Protein AF-A0A8H7VF58-F1 (afdb_monomer)

Solvent-accessible surface area (backbone atoms only — not comparable to full-atom values): 7876 Å² total; per-residue (Å²): 100,52,66,50,78,54,82,94,38,60,37,19,11,58,85,32,100,50,59,74,31,13,26,30,25,32,60,39,75,45,98,87,43,102,55,68,46,72,46,49,31,38,30,56,40,40,51,77,47,78,45,72,56,98,85,42,81,44,82,43,56,34,30,38,41,48,39,53,25,73,53,94,89,48,104,56,91,42,63,87,45,103,80,34,41,47,31,31,68,51,63,52,82,91,55,77,84,27,59,37,54,54,89,43,58,67,40,44,37,48,80,43,85,43,75,64,91,84,48,100,75,39,30,24,36,44,36,79,47,85,73,72,74,87,127

pLDDT: mean 83.27, std 13.39, range [48.97, 97.19]

Secondary structure (DSSP, 8-state):
--EEEETTEEEE-TTSS--TTSEEEEEEEETTEEEEEEEEEEEEEEEEEEEEETTEEEEEEEEEEEEBPPPTT-SS-EEEETTEEEEESSBPPP-GGGEEEGGGEEEEEEEEEES-TTSTT-EEEEEEPPP----

Organism: NCBI:txid1195481

Foldseek 3Di:
DAWDADLNAIAGAPPDPDCQNQKFWFFDDDPPDPDTDTFIWGFHDKDWDWDQDPNDTDIFIKTQIWTFAADPPDPDFDAPDPQKTKTAPDTDDDDPVSIGGPVRRPAGWDWDWDDDPPDPRTIIIIGGDDRPDDD

Structure (mmCIF, N/CA/C/O backbone):
data_AF-A0A8H7VF58-F1
#
_entry.id   AF-A0A8H7VF58-F1
#
loop_
_atom_site.group_PDB
_atom_site.id
_atom_site.type_symbol
_atom_site.label_atom_id
_atom_site.label_alt_id
_atom_site.label_comp_id
_atom_site.label_asym_id
_atom_site.label_entity_id
_atom_site.label_seq_id
_atom_site.pdbx_PDB_ins_code
_atom_site.Cartn_x
_atom_site.Cartn_y
_atom_site.Cartn_z
_atom_site.occupancy
_atom_site.B_iso_or_equiv
_atom_site.auth_seq_id
_atom_site.auth_comp_id
_atom_site.auth_asym_id
_atom_site.auth_atom_id
_atom_site.pdbx_PDB_model_num
ATOM 1 N N . MET A 1 1 ? 0.752 -1.210 16.423 1.00 82.81 1 MET A N 1
ATOM 2 C CA . MET A 1 1 ? 0.138 -2.418 15.820 1.00 82.81 1 MET A CA 1
ATOM 3 C C . MET A 1 1 ? 1.041 -2.909 14.696 1.00 82.81 1 MET A C 1
ATOM 5 O O . MET A 1 1 ? 1.555 -2.066 13.976 1.00 82.81 1 MET A O 1
ATOM 9 N N . LYS A 1 2 ? 1.297 -4.221 14.577 1.00 89.50 2 LYS A N 1
ATOM 10 C CA . LYS A 1 2 ? 2.275 -4.757 13.598 1.00 89.50 2 LYS A CA 1
ATOM 11 C C . LYS A 1 2 ? 1.649 -5.419 12.370 1.00 89.50 2 LYS A C 1
ATOM 13 O O . LYS A 1 2 ? 2.308 -5.504 11.341 1.00 89.50 2 LYS A O 1
ATOM 18 N N . THR A 1 3 ? 0.400 -5.863 12.476 1.00 92.81 3 THR A N 1
ATOM 19 C CA . THR A 1 3 ? -0.315 -6.572 11.411 1.00 92.81 3 THR A CA 1
ATOM 20 C C . THR A 1 3 ? -1.774 -6.135 11.405 1.00 92.81 3 THR A C 1
ATOM 22 O O . THR A 1 3 ? -2.334 -5.887 12.474 1.00 92.81 3 THR A O 1
ATOM 25 N N . VAL A 1 4 ? -2.374 -6.062 10.220 1.00 92.94 4 VAL A N 1
ATOM 26 C CA . VAL A 1 4 ? -3.808 -5.866 9.987 1.00 92.94 4 VAL A CA 1
ATOM 27 C C . VAL A 1 4 ? -4.283 -6.945 9.022 1.00 92.94 4 VAL A C 1
ATOM 29 O O . VAL A 1 4 ? -3.622 -7.210 8.018 1.00 92.94 4 VAL A O 1
ATOM 32 N N . THR A 1 5 ? -5.428 -7.555 9.312 1.00 92.44 5 THR A N 1
ATOM 33 C CA . THR A 1 5 ? -6.076 -8.507 8.407 1.00 92.44 5 THR A CA 1
ATOM 34 C C . THR A 1 5 ? -7.226 -7.812 7.689 1.00 92.44 5 THR A C 1
ATOM 36 O O . THR A 1 5 ? -8.111 -7.260 8.337 1.00 92.44 5 THR A O 1
ATOM 39 N N . LEU A 1 6 ? -7.206 -7.829 6.357 1.00 89.31 6 LEU A N 1
ATOM 40 C CA . LEU A 1 6 ? -8.257 -7.285 5.494 1.00 89.31 6 LEU A CA 1
ATOM 41 C C . LEU A 1 6 ? -8.598 -8.331 4.439 1.00 89.31 6 LEU A C 1
ATOM 43 O O . LEU A 1 6 ? -7.696 -8.793 3.742 1.00 89.31 6 LEU A O 1
ATOM 47 N N . MET A 1 7 ? -9.876 -8.696 4.316 1.00 84.94 7 MET A N 1
ATOM 48 C CA . MET A 1 7 ? -10.352 -9.681 3.328 1.00 84.94 7 MET A CA 1
ATOM 49 C C . MET A 1 7 ? -9.501 -10.973 3.319 1.00 84.94 7 MET A C 1
ATOM 51 O O . MET A 1 7 ? -9.018 -11.407 2.275 1.00 84.94 7 MET A O 1
ATOM 55 N N . ASP A 1 8 ? -9.229 -11.534 4.503 1.00 85.94 8 ASP A N 1
ATOM 56 C CA . ASP A 1 8 ? -8.370 -12.715 4.727 1.00 85.94 8 ASP A CA 1
ATOM 57 C C . ASP A 1 8 ? -6.911 -12.612 4.250 1.00 85.94 8 ASP A C 1
ATOM 59 O O . ASP A 1 8 ? -6.200 -13.623 4.109 1.00 85.94 8 ASP A O 1
ATOM 63 N N . GLN A 1 9 ? -6.433 -11.383 4.046 1.00 88.56 9 GLN A N 1
ATOM 64 C CA . GLN A 1 9 ? -5.046 -11.064 3.725 1.00 88.56 9 GLN A CA 1
ATOM 65 C C . GLN A 1 9 ? -4.388 -10.314 4.880 1.00 88.56 9 GLN A C 1
ATOM 67 O O . GLN A 1 9 ? -4.944 -9.368 5.432 1.00 88.56 9 GLN A O 1
ATOM 72 N N . ASN A 1 10 ? -3.174 -10.734 5.232 1.00 92.25 10 ASN A N 1
ATOM 73 C CA . ASN A 1 10 ? -2.431 -10.184 6.363 1.00 92.25 10 ASN A CA 1
ATOM 74 C C . ASN A 1 10 ? -1.402 -9.167 5.887 1.00 92.25 10 ASN A C 1
ATOM 76 O O . ASN A 1 10 ? -0.356 -9.553 5.370 1.00 92.25 10 ASN A O 1
ATOM 80 N N . TYR A 1 11 ? -1.671 -7.889 6.101 1.00 94.25 11 TYR A N 1
ATOM 81 C CA . TYR A 1 11 ? -0.726 -6.805 5.869 1.00 94.25 11 TYR A CA 1
ATOM 82 C C . TYR A 1 11 ? 0.100 -6.577 7.127 1.00 94.25 11 TYR A C 1
ATOM 84 O O . TYR A 1 11 ? -0.445 -6.590 8.228 1.00 94.25 11 TYR A O 1
ATOM 92 N N . CYS A 1 12 ? 1.403 -6.365 6.995 1.00 95.25 12 CYS A N 1
ATOM 93 C CA . CYS A 1 12 ? 2.294 -6.179 8.135 1.00 95.25 12 CYS A CA 1
ATOM 94 C C . CYS A 1 12 ? 3.187 -4.949 7.967 1.00 95.25 12 CYS A C 1
ATOM 96 O O . CYS A 1 12 ? 3.398 -4.467 6.865 1.00 95.25 12 CYS A O 1
ATOM 98 N N . SER A 1 13 ? 3.703 -4.424 9.074 1.00 94.62 13 SER A N 1
ATOM 99 C CA . SER A 1 13 ? 4.782 -3.435 9.048 1.00 94.62 13 SER A CA 1
ATOM 100 C C . SER A 1 13 ? 6.086 -4.073 8.559 1.00 94.62 13 SER A C 1
ATOM 102 O O . SER A 1 13 ? 6.333 -5.238 8.874 1.00 94.62 13 SER A O 1
ATOM 104 N N . VAL A 1 14 ? 6.987 -3.304 7.945 1.00 92.75 14 VAL A N 1
ATOM 105 C CA . VAL A 1 14 ? 8.365 -3.746 7.629 1.00 92.75 14 VAL A CA 1
ATOM 106 C C . VAL A 1 14 ? 9.134 -4.273 8.852 1.00 92.75 14 VAL A C 1
ATOM 108 O O . VAL A 1 14 ? 9.992 -5.139 8.704 1.00 92.75 14 VAL A O 1
ATOM 111 N N . GLU A 1 15 ? 8.770 -3.815 10.054 1.00 87.56 15 GLU A N 1
ATOM 112 C CA . GLU A 1 15 ? 9.308 -4.246 11.358 1.00 87.56 15 GLU A CA 1
ATOM 113 C C . GLU A 1 15 ? 8.675 -5.547 11.905 1.00 87.56 15 GLU A C 1
ATOM 115 O O . GLU A 1 15 ? 8.932 -5.975 13.039 1.00 87.56 15 GLU A O 1
ATOM 120 N N . ALA A 1 16 ? 7.775 -6.183 11.151 1.00 86.81 16 ALA A N 1
ATOM 121 C CA . ALA A 1 16 ? 7.216 -7.475 11.526 1.00 86.81 16 ALA A CA 1
ATOM 122 C C . ALA A 1 16 ? 8.234 -8.604 11.290 1.00 86.81 16 ALA A C 1
ATOM 124 O O . ALA A 1 16 ? 9.124 -8.510 10.450 1.00 86.81 16 ALA A O 1
ATOM 125 N N . ARG A 1 17 ? 8.072 -9.727 12.008 1.00 78.75 17 ARG A N 1
ATOM 126 C CA . ARG A 1 17 ? 8.965 -10.901 11.887 1.00 78.75 17 ARG A CA 1
ATOM 127 C C . ARG A 1 17 ? 9.051 -11.448 10.458 1.00 78.75 17 ARG A C 1
ATOM 129 O O . ARG A 1 17 ? 10.064 -12.026 10.087 1.00 78.75 17 ARG A O 1
ATOM 136 N N . SER A 1 18 ? 7.981 -11.292 9.681 1.00 80.25 18 SER A N 1
ATOM 137 C CA . SER A 1 18 ? 7.941 -11.617 8.260 1.00 80.25 18 SER A CA 1
ATOM 138 C C . SER A 1 18 ? 7.649 -10.355 7.465 1.00 80.25 18 SER A C 1
ATOM 140 O O . SER A 1 18 ? 6.732 -9.615 7.815 1.00 80.25 18 SER A O 1
ATOM 142 N N . ARG A 1 19 ? 8.383 -10.153 6.366 1.00 81.25 19 ARG A N 1
ATOM 143 C CA . ARG A 1 19 ? 8.102 -9.092 5.385 1.00 81.25 19 ARG A CA 1
ATOM 144 C C . ARG A 1 19 ? 6.983 -9.459 4.408 1.00 81.25 19 ARG A C 1
ATOM 146 O O . ARG A 1 19 ? 6.606 -8.647 3.567 1.00 81.25 19 ARG A O 1
ATOM 153 N N . ARG A 1 20 ? 6.441 -10.681 4.492 1.00 83.44 20 ARG A N 1
ATOM 154 C CA . ARG A 1 20 ? 5.280 -11.086 3.693 1.00 83.44 20 ARG A CA 1
ATOM 155 C C . ARG A 1 20 ? 4.063 -10.282 4.150 1.00 83.44 20 ARG A C 1
ATOM 157 O O . ARG A 1 20 ? 3.589 -10.488 5.262 1.00 83.44 20 ARG A O 1
ATOM 164 N N . GLY A 1 21 ? 3.576 -9.403 3.278 1.00 87.44 21 GLY A N 1
ATOM 165 C CA . GLY A 1 21 ? 2.504 -8.452 3.585 1.00 87.44 21 GLY A CA 1
ATOM 166 C C . GLY A 1 21 ? 2.987 -7.042 3.934 1.00 87.44 21 GLY A C 1
ATOM 167 O O . GLY A 1 21 ? 2.143 -6.185 4.177 1.00 87.44 21 GLY A O 1
ATOM 168 N N . ALA A 1 22 ? 4.302 -6.785 3.928 1.00 94.44 22 ALA A N 1
ATOM 169 C CA . ALA A 1 22 ? 4.873 -5.449 4.134 1.00 94.44 22 ALA A CA 1
ATOM 170 C C . ALA A 1 22 ? 4.897 -4.594 2.864 1.00 94.44 22 ALA A C 1
ATOM 172 O O . ALA A 1 22 ? 5.200 -3.407 2.920 1.00 94.44 22 ALA A O 1
ATOM 173 N N . TYR A 1 23 ? 4.565 -5.196 1.726 1.00 95.00 23 TYR A N 1
ATOM 174 C CA . TYR A 1 23 ? 4.490 -4.540 0.434 1.00 95.00 23 TYR A CA 1
ATOM 175 C C . TYR A 1 23 ? 3.073 -4.684 -0.102 1.00 95.00 23 TYR A C 1
ATOM 177 O O . TYR A 1 23 ? 2.512 -5.787 -0.114 1.00 95.00 23 TYR A O 1
ATOM 185 N N . ALA A 1 24 ? 2.498 -3.576 -0.546 1.00 94.62 24 ALA A N 1
ATOM 186 C CA . ALA A 1 24 ? 1.135 -3.538 -1.048 1.00 94.62 24 ALA A CA 1
ATOM 187 C C . ALA A 1 24 ? 1.010 -2.581 -2.229 1.00 94.62 24 ALA A C 1
ATOM 189 O O . ALA A 1 24 ? 1.892 -1.766 -2.476 1.00 94.62 24 ALA A O 1
ATOM 190 N N . GLN A 1 25 ? -0.102 -2.685 -2.942 1.00 93.00 25 GLN A N 1
ATOM 191 C CA . GLN A 1 25 ? -0.608 -1.648 -3.827 1.00 93.00 25 GLN A CA 1
ATOM 192 C C . GLN A 1 25 ? -1.758 -0.920 -3.144 1.00 93.00 25 GLN A C 1
ATOM 194 O O . GLN A 1 25 ? -2.591 -1.541 -2.481 1.00 93.00 25 GLN A O 1
ATOM 199 N N . VAL A 1 26 ? -1.824 0.387 -3.352 1.00 92.81 26 VAL A N 1
ATOM 200 C CA . VAL A 1 26 ? -2.944 1.236 -2.953 1.00 92.81 26 VAL A CA 1
ATOM 201 C C . VAL A 1 26 ? -3.622 1.737 -4.208 1.00 92.81 26 VAL A C 1
ATOM 203 O O . VAL A 1 26 ? -2.954 2.176 -5.142 1.00 92.81 26 VAL A O 1
ATOM 206 N N . LEU A 1 27 ? -4.947 1.649 -4.235 1.00 87.75 27 LEU A N 1
ATOM 207 C CA . LEU A 1 27 ? -5.721 2.166 -5.349 1.00 87.75 27 LEU A CA 1
ATOM 208 C C . LEU A 1 27 ? -5.951 3.668 -5.148 1.00 87.75 27 LEU A C 1
ATOM 210 O O . LEU A 1 27 ? -6.685 4.068 -4.241 1.00 87.75 27 LEU A O 1
ATOM 214 N N . LEU A 1 28 ? -5.306 4.481 -5.980 1.00 83.19 28 LEU A N 1
ATOM 215 C CA . LEU A 1 28 ? -5.476 5.930 -6.016 1.00 83.19 28 LEU A CA 1
ATOM 216 C C . LEU A 1 28 ? -6.446 6.281 -7.148 1.00 83.19 28 LEU A C 1
ATOM 218 O O . LEU A 1 28 ? -6.284 5.804 -8.271 1.00 83.19 28 LEU A O 1
ATOM 222 N N . HIS A 1 29 ? -7.449 7.106 -6.860 1.00 75.06 29 HIS A N 1
ATOM 223 C CA . HIS A 1 29 ? -8.278 7.703 -7.905 1.00 75.06 29 HIS A CA 1
ATOM 224 C C . HIS A 1 29 ? -7.562 8.956 -8.399 1.00 75.06 29 HIS A C 1
ATOM 226 O O . HIS A 1 29 ? -7.178 9.795 -7.586 1.00 75.06 29 HIS A O 1
ATOM 232 N N . ALA A 1 30 ? -7.329 9.054 -9.704 1.00 61.41 30 ALA A N 1
ATOM 233 C CA . ALA A 1 30 ? -6.882 10.304 -10.291 1.00 61.41 30 ALA A CA 1
ATOM 234 C C . ALA A 1 30 ? -8.112 11.203 -10.458 1.00 61.41 30 ALA A C 1
ATOM 236 O O . ALA A 1 30 ? -9.085 10.779 -11.070 1.00 61.41 30 ALA A O 1
ATOM 237 N N . ASP A 1 31 ? -8.064 12.431 -9.939 1.00 59.88 31 ASP A N 1
ATOM 238 C CA . ASP A 1 31 ? -9.204 13.365 -9.972 1.00 59.88 31 ASP A CA 1
ATOM 239 C C . ASP A 1 31 ? -9.687 13.699 -11.401 1.00 59.88 31 ASP A C 1
ATOM 241 O O . ASP A 1 31 ? -10.807 14.167 -11.575 1.00 59.88 31 ASP A O 1
ATOM 245 N N . ASP A 1 32 ? -8.864 13.421 -12.419 1.00 58.62 32 ASP A N 1
ATOM 246 C CA . ASP A 1 32 ? -9.082 13.815 -13.819 1.00 58.62 32 ASP A CA 1
ATOM 247 C C . ASP A 1 32 ? -9.180 12.627 -14.799 1.00 58.62 32 ASP A C 1
ATOM 249 O O . ASP A 1 32 ? -9.364 12.799 -16.004 1.00 58.62 32 ASP A O 1
ATOM 253 N N . ARG A 1 33 ? -9.027 11.390 -14.307 1.00 54.12 33 ARG A N 1
ATOM 254 C CA . ARG A 1 33 ? -9.158 10.172 -15.117 1.00 54.12 33 ARG A CA 1
ATOM 255 C C . ARG A 1 33 ? -10.020 9.180 -14.361 1.00 54.12 33 ARG A C 1
ATOM 257 O O . ARG A 1 33 ? -9.688 8.815 -13.240 1.00 54.12 33 ARG A O 1
ATOM 264 N N . ASP A 1 34 ? -11.047 8.650 -15.017 1.00 59.53 34 ASP A N 1
ATOM 265 C CA . ASP A 1 34 ? -11.917 7.574 -14.504 1.00 59.53 34 ASP A CA 1
ATOM 266 C C . ASP A 1 34 ? -11.166 6.230 -14.308 1.00 59.53 34 ASP A C 1
ATOM 268 O O . ASP A 1 34 ? -11.747 5.157 -14.159 1.00 59.53 34 ASP A O 1
ATOM 272 N N . GLU A 1 35 ? -9.832 6.273 -14.333 1.00 67.19 35 GLU A N 1
ATOM 273 C CA . GLU A 1 35 ? -8.932 5.148 -14.213 1.00 67.19 35 GLU A CA 1
ATOM 274 C C . GLU A 1 35 ? -8.223 5.200 -12.860 1.00 67.19 35 GLU A C 1
ATOM 276 O O . GLU A 1 35 ? -7.448 6.107 -12.541 1.00 67.19 35 GLU A O 1
ATOM 281 N N . ALA A 1 36 ? -8.490 4.184 -12.050 1.00 75.25 36 ALA A N 1
ATOM 282 C CA . ALA A 1 36 ? -7.858 4.026 -10.759 1.00 75.25 36 ALA A CA 1
ATOM 283 C C . ALA A 1 36 ? -6.451 3.422 -10.920 1.00 75.25 36 ALA A C 1
ATOM 285 O O . ALA A 1 36 ? -6.270 2.346 -11.495 1.00 75.25 36 AL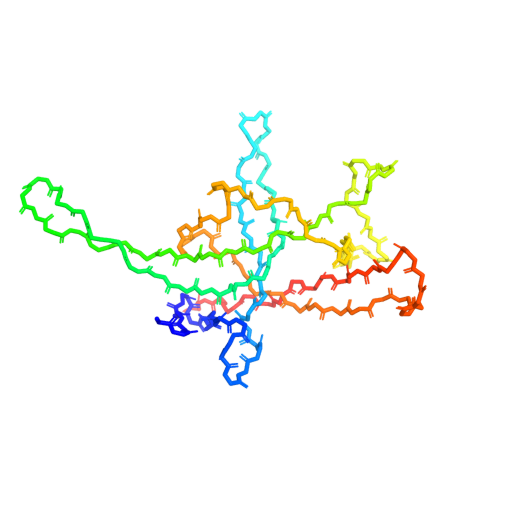A A O 1
ATOM 286 N N . ILE A 1 37 ? -5.439 4.100 -10.379 1.00 80.38 37 ILE A N 1
ATOM 287 C CA . ILE A 1 37 ? -4.032 3.712 -10.496 1.00 80.38 37 ILE A CA 1
ATOM 288 C C . ILE A 1 37 ? -3.615 2.970 -9.225 1.00 80.38 37 ILE A C 1
ATOM 290 O O . ILE A 1 37 ? -3.599 3.527 -8.129 1.00 80.38 37 ILE A O 1
ATOM 294 N N . ALA A 1 38 ? -3.244 1.697 -9.369 1.00 87.25 38 ALA A N 1
ATOM 295 C CA . ALA A 1 38 ? -2.633 0.919 -8.293 1.00 87.25 38 ALA A CA 1
ATOM 296 C C . ALA A 1 38 ? -1.154 1.310 -8.112 1.00 87.25 38 ALA A C 1
ATOM 298 O O . ALA A 1 38 ? -0.324 0.992 -8.964 1.00 87.25 38 ALA A O 1
ATOM 299 N N . TRP A 1 39 ? -0.820 1.992 -7.018 1.00 90.94 39 TRP A N 1
ATOM 300 C CA . TRP A 1 39 ? 0.542 2.441 -6.717 1.00 90.94 39 TRP A CA 1
ATOM 301 C C . TRP A 1 39 ? 1.179 1.565 -5.630 1.00 90.94 39 TRP A C 1
ATOM 303 O O . TRP A 1 39 ? 0.560 1.370 -4.581 1.00 90.94 39 TRP A O 1
ATOM 313 N N . PRO A 1 40 ? 2.390 1.016 -5.828 1.00 93.19 40 PRO A N 1
ATOM 314 C CA . PRO A 1 40 ? 3.022 0.155 -4.845 1.00 93.19 40 PRO A CA 1
ATOM 315 C C . PRO A 1 40 ? 3.738 0.935 -3.743 1.00 93.19 40 PRO A C 1
ATOM 317 O O . PRO A 1 40 ? 4.337 1.992 -3.961 1.00 93.19 40 PRO A O 1
ATOM 320 N N . CYS A 1 41 ? 3.731 0.359 -2.548 1.00 95.00 41 CYS A N 1
ATOM 321 C CA . CYS A 1 41 ? 4.308 0.956 -1.360 1.00 95.00 41 CYS A CA 1
ATOM 322 C C . CYS A 1 41 ? 4.891 -0.076 -0.392 1.00 95.00 41 CYS A C 1
ATOM 324 O O . CYS A 1 41 ? 4.515 -1.252 -0.396 1.00 95.00 41 CYS A O 1
ATOM 326 N N . GLU A 1 42 ? 5.752 0.406 0.502 1.00 95.88 42 GLU A N 1
ATOM 327 C CA . GLU A 1 42 ? 6.161 -0.299 1.719 1.00 95.88 42 GLU A CA 1
ATOM 328 C C . GLU A 1 42 ? 5.326 0.174 2.905 1.00 95.88 42 GLU A C 1
ATOM 330 O O . GLU A 1 42 ? 5.234 1.373 3.152 1.00 95.88 42 GLU A O 1
ATOM 335 N N . ILE A 1 43 ? 4.761 -0.754 3.673 1.00 97.06 43 ILE A N 1
ATOM 336 C CA . ILE A 1 43 ? 3.997 -0.460 4.884 1.00 97.06 43 ILE A CA 1
ATOM 337 C C . ILE A 1 43 ? 4.955 -0.397 6.065 1.00 97.06 43 ILE A C 1
ATOM 339 O O . ILE A 1 43 ? 5.496 -1.408 6.505 1.00 97.06 43 ILE A O 1
ATOM 343 N N . TRP A 1 44 ? 5.144 0.790 6.618 1.00 95.44 44 TRP A N 1
ATOM 344 C CA . TRP A 1 44 ? 6.130 1.013 7.669 1.00 95.44 44 TRP A CA 1
ATOM 345 C C . TRP A 1 44 ? 5.563 0.750 9.055 1.00 95.44 44 TRP A C 1
ATOM 347 O O . TRP A 1 44 ? 6.151 0.013 9.842 1.00 95.44 44 TRP A O 1
ATOM 357 N N . PHE A 1 45 ? 4.383 1.290 9.340 1.00 95.50 45 PHE A N 1
ATOM 358 C CA . PHE A 1 45 ? 3.667 1.017 10.578 1.00 95.50 45 PHE A CA 1
ATOM 359 C C . PHE A 1 45 ? 2.177 1.289 10.418 1.00 95.50 45 PHE A C 1
ATOM 361 O O . PHE A 1 45 ? 1.743 1.994 9.509 1.00 95.50 45 PHE A O 1
ATOM 368 N N . PHE A 1 46 ? 1.398 0.743 11.347 1.00 96.75 46 PHE A N 1
ATOM 369 C CA . PHE A 1 46 ? -0.019 1.044 11.471 1.00 96.75 46 PHE A CA 1
ATOM 370 C C . PHE A 1 46 ? -0.304 1.778 12.768 1.00 96.75 46 PHE A C 1
ATOM 372 O O . PHE A 1 46 ? 0.274 1.459 13.817 1.00 96.75 46 PHE A O 1
ATOM 379 N N . PHE A 1 47 ? -1.274 2.676 12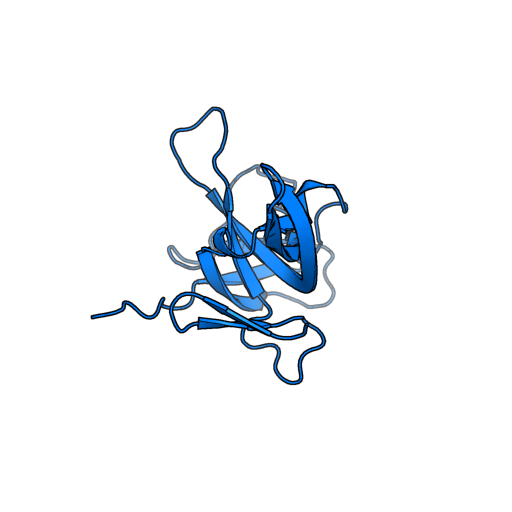.713 1.00 96.00 47 PHE A N 1
ATOM 380 C CA . PHE A 1 47 ? -1.746 3.419 13.866 1.00 96.00 47 PHE A CA 1
ATOM 381 C C . PHE A 1 47 ? -3.267 3.544 13.852 1.00 96.00 47 PHE A C 1
ATOM 383 O O . PHE A 1 47 ? -3.925 3.374 12.823 1.00 96.00 47 PHE A O 1
ATOM 390 N N . ARG A 1 48 ? -3.814 3.779 15.041 1.00 95.75 48 ARG A N 1
ATOM 391 C CA . ARG A 1 48 ? -5.238 4.001 15.265 1.00 95.75 48 ARG A CA 1
ATOM 392 C C . ARG A 1 48 ? -5.451 5.474 15.539 1.00 95.75 48 ARG A C 1
ATOM 394 O O . ARG A 1 48 ? -4.655 6.088 16.244 1.00 95.75 48 ARG A O 1
ATOM 401 N N . HIS A 1 49 ? -6.526 6.002 14.991 1.00 94.12 49 HIS A N 1
ATOM 402 C CA . HIS A 1 49 ? -6.980 7.360 15.215 1.00 94.12 49 HIS A CA 1
ATOM 403 C C . HIS A 1 49 ? -8.423 7.296 15.689 1.00 94.12 49 HIS A C 1
ATOM 405 O O . HIS A 1 49 ? -9.248 6.659 15.039 1.00 94.12 49 HIS A O 1
ATOM 411 N N . VAL A 1 50 ? -8.716 7.913 16.828 1.00 94.62 50 VAL A N 1
ATOM 412 C CA . VAL A 1 50 ? -10.065 7.931 17.401 1.00 94.62 50 VAL A CA 1
ATOM 413 C C . VAL A 1 50 ? -10.624 9.335 17.241 1.00 94.62 50 VAL A C 1
ATOM 415 O O . VAL A 1 50 ? -9.995 10.304 17.664 1.00 94.62 50 VAL A O 1
ATOM 418 N N . GLN A 1 51 ? -11.800 9.445 16.630 1.00 91.25 51 GLN A N 1
ATOM 419 C CA . GLN A 1 51 ? -12.527 10.705 16.488 1.00 91.25 51 GLN A CA 1
ATOM 420 C C . GLN A 1 51 ? -13.917 10.577 17.083 1.00 91.25 51 GLN A C 1
ATOM 422 O O . GLN A 1 51 ? -14.568 9.552 16.924 1.00 91.25 51 GLN A O 1
ATOM 427 N N . VAL A 1 52 ? -14.382 11.625 17.755 1.00 93.50 52 VAL A N 1
ATOM 428 C CA . VAL A 1 52 ? -15.759 11.683 18.248 1.00 93.50 52 VAL A CA 1
ATOM 429 C C . VAL A 1 52 ? -16.642 12.197 17.118 1.00 93.50 52 VAL A C 1
ATOM 431 O O . VAL A 1 52 ? -16.515 13.349 16.708 1.00 93.50 52 VAL A O 1
ATOM 434 N N . VAL A 1 53 ? -17.525 11.342 16.610 1.00 91.06 53 VAL A N 1
ATOM 435 C CA . VAL A 1 53 ? -18.496 11.668 15.562 1.00 91.06 53 VAL A CA 1
ATOM 436 C C . VAL A 1 53 ? -19.880 11.537 16.181 1.00 91.06 53 VAL A C 1
ATOM 438 O O . VAL A 1 53 ? -20.231 10.480 16.687 1.00 91.06 53 VAL A O 1
ATOM 441 N N . ASN A 1 54 ? -20.657 12.621 16.188 1.00 91.56 54 ASN A N 1
ATOM 442 C CA . ASN A 1 54 ? -21.993 12.669 16.805 1.00 91.56 54 ASN A CA 1
ATOM 443 C C . ASN A 1 54 ? -22.032 12.275 18.297 1.00 91.56 54 ASN A C 1
ATOM 445 O O . ASN A 1 54 ? -23.047 11.793 18.785 1.00 91.56 54 ASN A O 1
ATOM 449 N N . GLY A 1 55 ? -20.937 12.504 19.028 1.00 91.75 55 GLY A N 1
ATOM 450 C CA . GLY A 1 55 ? -20.812 12.126 20.440 1.00 91.75 55 GLY A CA 1
ATOM 451 C C . GLY A 1 55 ? -20.246 10.723 20.668 1.00 91.75 55 GLY A C 1
ATOM 452 O O . GLY A 1 55 ? -19.819 10.434 21.783 1.00 91.75 55 GLY A O 1
ATOM 453 N N . ASP A 1 56 ? -20.130 9.908 19.616 1.00 93.81 56 ASP A N 1
ATOM 454 C CA . ASP A 1 56 ? -19.621 8.542 19.703 1.00 93.81 56 ASP A CA 1
ATOM 455 C C . ASP A 1 56 ? -18.157 8.442 19.237 1.00 93.81 56 ASP A C 1
ATOM 457 O O . ASP A 1 56 ? -17.798 8.952 18.167 1.00 93.81 56 ASP A O 1
ATOM 461 N N . PRO A 1 57 ? -17.274 7.772 20.001 1.00 94.44 57 PRO A N 1
ATOM 462 C CA . PRO A 1 57 ? -15.904 7.526 19.574 1.00 94.44 57 PRO A CA 1
ATOM 463 C C . PRO A 1 57 ? -15.877 6.511 18.423 1.00 94.44 57 PRO A C 1
ATOM 465 O O . PRO A 1 57 ? -16.204 5.339 18.586 1.00 94.44 57 PRO A O 1
ATOM 468 N N . THR A 1 58 ? -15.426 6.961 17.258 1.00 93.94 58 THR A N 1
ATOM 469 C CA . THR A 1 58 ? -15.193 6.148 16.064 1.00 93.94 58 THR A CA 1
ATOM 470 C C . THR A 1 58 ? -13.694 5.910 15.892 1.00 93.94 58 THR A C 1
ATOM 472 O O . THR A 1 58 ? -12.904 6.855 15.837 1.00 93.94 58 THR A O 1
ATOM 475 N N . GLU A 1 59 ? -13.286 4.640 15.820 1.00 93.50 59 GLU A N 1
ATOM 476 C CA . GLU A 1 59 ? -11.894 4.245 15.580 1.00 93.50 59 GLU A CA 1
ATOM 477 C C . GLU A 1 59 ? -11.636 4.048 14.079 1.00 93.50 59 GLU A C 1
ATOM 479 O O . GLU A 1 59 ? -12.341 3.310 13.390 1.00 93.50 59 GLU A O 1
ATOM 484 N N . HIS A 1 60 ? -10.567 4.665 13.587 1.00 94.06 60 HIS A N 1
ATOM 485 C CA . HIS A 1 60 ? -10.049 4.494 12.239 1.00 94.06 60 HIS A CA 1
ATOM 486 C C . HIS A 1 60 ? -8.631 3.939 12.284 1.00 94.06 60 HIS A C 1
ATOM 488 O O . HIS A 1 60 ? -7.813 4.317 13.124 1.00 94.06 60 HIS A O 1
ATOM 494 N N . VAL A 1 61 ? -8.316 3.059 11.339 1.00 95.88 61 VAL A N 1
ATOM 495 C CA . VAL A 1 61 ? -6.989 2.461 11.216 1.00 95.88 61 VAL A CA 1
ATOM 496 C C . VAL A 1 61 ? -6.311 2.982 9.956 1.00 95.88 61 VAL A C 1
ATOM 498 O O . VAL A 1 61 ? -6.861 2.899 8.854 1.00 95.88 61 VAL A O 1
ATOM 501 N N . PHE A 1 62 ? -5.084 3.462 10.123 1.00 96.88 62 PHE A N 1
ATOM 502 C CA . PHE A 1 62 ? -4.246 3.977 9.050 1.00 96.88 62 PHE A CA 1
ATOM 503 C C . PHE A 1 62 ? -2.926 3.212 8.974 1.00 96.88 62 PHE A C 1
ATOM 505 O O . PHE A 1 62 ? -2.427 2.673 9.968 1.00 96.88 62 PHE A O 1
ATOM 512 N N . ALA A 1 63 ? -2.361 3.183 7.775 1.00 97.19 63 ALA A N 1
ATOM 513 C CA . ALA A 1 63 ? -1.005 2.760 7.494 1.00 97.19 63 ALA A CA 1
ATOM 514 C C . ALA A 1 63 ? -0.177 3.989 7.115 1.00 97.19 63 ALA A C 1
ATOM 516 O O . ALA A 1 63 ? -0.610 4.801 6.300 1.00 97.19 63 ALA A O 1
ATOM 517 N N . TYR A 1 64 ? 1.020 4.102 7.679 1.00 97.12 64 TYR A N 1
ATOM 518 C CA . TYR A 1 64 ? 2.051 4.956 7.110 1.00 97.12 64 TYR A CA 1
ATOM 519 C C . TYR A 1 64 ? 2.840 4.137 6.088 1.00 97.12 64 TYR A C 1
ATOM 521 O O . TYR A 1 64 ? 3.324 3.041 6.405 1.00 97.12 64 TYR A O 1
ATOM 529 N N . VAL A 1 65 ? 2.939 4.649 4.864 1.00 96.94 65 VAL A N 1
ATOM 530 C CA . VAL A 1 65 ? 3.544 3.953 3.732 1.00 96.94 65 VAL A CA 1
ATOM 531 C C . VAL A 1 65 ? 4.601 4.803 3.036 1.00 96.94 65 VAL A C 1
ATOM 533 O O . VAL A 1 65 ? 4.495 6.025 2.971 1.00 96.94 65 VAL A O 1
ATOM 536 N N . ARG A 1 66 ? 5.608 4.149 2.456 1.00 95.75 66 ARG A N 1
ATOM 537 C CA . ARG A 1 66 ? 6.559 4.789 1.540 1.00 95.75 66 ARG A CA 1
ATOM 538 C C . ARG A 1 66 ? 6.272 4.369 0.110 1.00 95.75 66 ARG A C 1
ATOM 540 O O . ARG A 1 66 ? 6.289 3.179 -0.203 1.00 95.75 66 ARG A O 1
ATOM 547 N N . TRP A 1 67 ? 6.018 5.346 -0.751 1.00 94.19 67 TRP A N 1
ATOM 548 C CA . TRP A 1 67 ? 5.700 5.130 -2.159 1.00 94.19 67 TRP A CA 1
ATOM 549 C C . TRP A 1 67 ? 6.957 4.875 -2.977 1.00 94.19 67 TRP A C 1
ATOM 551 O O . TRP A 1 67 ? 7.895 5.675 -2.916 1.00 94.19 67 TRP A O 1
ATOM 561 N N . TYR A 1 68 ? 6.971 3.817 -3.790 1.00 90.69 68 TYR A N 1
ATOM 562 C CA . TYR A 1 68 ? 8.005 3.691 -4.819 1.00 90.69 68 TYR A CA 1
ATOM 563 C C . TYR A 1 68 ? 7.864 4.819 -5.842 1.00 90.69 68 TYR A C 1
ATOM 565 O O . TYR A 1 68 ? 6.753 5.252 -6.151 1.00 90.69 68 TYR A O 1
ATOM 573 N N . ASN A 1 69 ? 8.985 5.317 -6.359 1.00 87.12 69 ASN A N 1
ATOM 574 C CA . ASN A 1 69 ? 8.964 6.363 -7.376 1.00 87.12 69 ASN A CA 1
ATOM 575 C C . ASN A 1 69 ? 8.844 5.776 -8.794 1.00 87.12 69 ASN A C 1
ATOM 577 O O . ASN A 1 69 ? 9.261 4.643 -9.049 1.00 87.12 69 ASN A O 1
ATOM 581 N N . ILE A 1 70 ? 8.316 6.566 -9.727 1.00 81.38 70 ILE A N 1
ATOM 582 C CA . ILE A 1 70 ? 8.369 6.263 -11.162 1.00 81.38 70 ILE A CA 1
ATOM 583 C C . ILE A 1 70 ? 9.758 6.595 -11.725 1.00 81.38 70 ILE A C 1
ATOM 585 O O . ILE A 1 70 ? 10.561 7.287 -11.095 1.00 81.38 70 ILE A O 1
ATOM 589 N N . HIS A 1 71 ? 10.077 6.080 -12.910 1.00 76.75 71 HIS A N 1
ATOM 590 C CA . HIS A 1 71 ? 11.343 6.385 -13.574 1.00 76.75 71 HIS A CA 1
ATOM 591 C C . HIS A 1 71 ? 11.302 7.792 -14.193 1.00 76.75 71 HIS A C 1
ATOM 593 O O . HIS A 1 71 ? 10.481 8.050 -15.063 1.00 76.75 71 HIS A O 1
ATOM 599 N N . GLY A 1 72 ? 12.221 8.672 -13.779 1.00 57.25 72 GLY A N 1
ATOM 600 C CA . GLY A 1 72 ? 12.189 10.115 -14.071 1.00 57.25 72 GLY A CA 1
ATOM 601 C C . GLY A 1 72 ? 12.288 10.557 -15.537 1.00 57.25 72 GLY A C 1
ATOM 602 O O . GLY A 1 72 ? 12.068 11.730 -15.801 1.00 57.25 72 GLY A O 1
ATOM 603 N N . ASP A 1 73 ? 12.562 9.653 -16.482 1.00 54.75 73 ASP A N 1
ATOM 604 C CA . ASP A 1 73 ? 12.751 10.024 -17.896 1.00 54.75 73 ASP A CA 1
ATOM 605 C C . ASP A 1 73 ? 11.559 9.710 -18.803 1.00 54.75 73 ASP A C 1
ATOM 607 O O . ASP A 1 73 ? 11.580 10.070 -19.969 1.00 54.75 73 ASP A O 1
ATOM 611 N N . ASN A 1 74 ? 10.532 9.015 -18.314 1.00 50.53 74 ASN A N 1
ATOM 612 C CA . ASN A 1 74 ? 9.272 8.850 -19.036 1.00 50.53 74 ASN A CA 1
ATOM 613 C C . ASN A 1 74 ? 8.185 8.615 -17.995 1.00 50.53 74 ASN A C 1
ATOM 615 O O . ASN A 1 74 ? 8.278 7.650 -17.238 1.00 50.53 74 ASN A O 1
ATOM 619 N N . ASP A 1 75 ? 7.165 9.467 -17.997 1.00 51.81 75 ASP A N 1
ATOM 620 C CA . ASP A 1 75 ? 6.007 9.493 -17.090 1.00 51.81 75 ASP A CA 1
ATOM 621 C C . ASP A 1 75 ? 5.055 8.285 -17.276 1.00 51.81 75 ASP A C 1
ATOM 623 O O . ASP A 1 75 ? 3.836 8.373 -17.159 1.00 51.81 75 ASP A O 1
ATOM 627 N N . GLY A 1 76 ? 5.614 7.132 -17.648 1.00 59.25 76 GLY A N 1
ATOM 628 C CA . GLY A 1 76 ? 4.908 5.908 -17.983 1.00 59.25 76 GLY A CA 1
ATOM 629 C C . GLY A 1 76 ? 5.414 4.730 -17.163 1.00 59.25 76 GLY A C 1
ATOM 630 O O . GLY A 1 76 ? 6.619 4.547 -16.953 1.00 59.25 76 GLY A O 1
ATOM 631 N N . ARG A 1 77 ? 4.467 3.891 -16.738 1.00 66.69 77 ARG A N 1
ATOM 632 C CA . ARG A 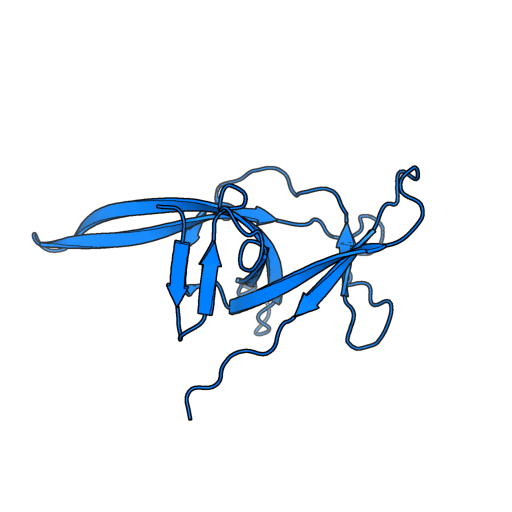1 77 ? 4.731 2.576 -16.149 1.00 66.69 77 ARG A CA 1
ATOM 633 C C . ARG A 1 77 ? 5.625 1.775 -17.092 1.00 66.69 77 ARG A C 1
ATOM 635 O O . ARG A 1 77 ? 5.284 1.572 -18.257 1.00 66.69 77 ARG A O 1
ATOM 642 N N . ARG A 1 78 ? 6.791 1.344 -16.610 1.00 73.12 78 ARG A N 1
ATOM 643 C CA . ARG A 1 78 ? 7.718 0.533 -17.406 1.00 73.12 78 ARG A CA 1
ATOM 644 C C . ARG A 1 78 ? 7.479 -0.932 -17.105 1.00 73.12 78 ARG A C 1
ATOM 646 O O . ARG A 1 78 ? 7.508 -1.326 -15.945 1.00 73.12 78 ARG A O 1
ATOM 653 N N . PHE A 1 79 ? 7.322 -1.735 -18.143 1.00 75.62 79 PHE A N 1
ATOM 654 C CA . PHE A 1 79 ? 7.108 -3.170 -18.027 1.00 75.62 79 PHE A CA 1
ATOM 655 C C . PHE A 1 79 ? 8.322 -3.920 -18.582 1.00 75.62 79 PHE A C 1
ATOM 657 O O . PHE A 1 79 ? 8.846 -3.553 -19.633 1.00 75.62 79 PHE A O 1
ATOM 664 N N . VAL A 1 80 ? 8.800 -4.937 -17.863 1.00 74.12 80 VAL A N 1
ATOM 665 C CA . VAL A 1 80 ? 9.812 -5.884 -18.388 1.00 74.12 80 VAL A CA 1
ATOM 666 C C . VAL A 1 80 ? 9.136 -7.000 -19.190 1.00 74.12 80 VAL A C 1
ATOM 668 O O . VAL A 1 80 ? 9.722 -7.530 -20.126 1.00 74.12 80 VAL A O 1
ATOM 671 N N . ASP A 1 81 ? 7.896 -7.309 -18.830 1.00 73.06 81 ASP A N 1
ATOM 672 C CA . ASP A 1 81 ? 6.981 -8.272 -19.442 1.00 73.06 81 ASP A CA 1
ATOM 673 C C . ASP A 1 81 ? 5.548 -7.724 -19.243 1.00 73.06 81 ASP A C 1
ATOM 675 O O . ASP A 1 81 ? 5.374 -6.921 -18.318 1.00 73.06 81 ASP A O 1
ATOM 679 N N . PRO A 1 82 ? 4.516 -8.096 -20.031 1.00 75.00 82 PRO A N 1
ATOM 680 C CA . PRO A 1 82 ? 3.173 -7.510 -19.922 1.00 75.00 82 PRO A CA 1
ATOM 681 C C . PRO A 1 82 ? 2.550 -7.550 -18.519 1.00 75.00 82 PRO A C 1
ATOM 683 O O . PRO A 1 82 ? 1.664 -6.753 -18.223 1.00 75.00 82 PRO A O 1
ATOM 686 N N . PHE A 1 83 ? 3.025 -8.441 -17.646 1.00 72.38 83 PHE A N 1
ATOM 687 C CA . PHE A 1 83 ? 2.535 -8.591 -16.274 1.00 72.38 83 PHE A CA 1
ATOM 688 C C . PHE A 1 83 ? 3.504 -8.068 -15.205 1.00 72.38 83 PHE A C 1
ATOM 690 O O . PHE A 1 83 ? 3.211 -8.163 -14.013 1.00 72.38 83 PHE A O 1
ATOM 697 N N . LEU A 1 84 ? 4.666 -7.543 -15.609 1.00 79.75 84 LEU A N 1
ATOM 698 C CA . LEU A 1 84 ? 5.779 -7.249 -14.713 1.00 79.75 84 LEU A CA 1
ATOM 699 C C . LEU A 1 84 ? 6.164 -5.773 -14.742 1.00 79.75 84 LEU A C 1
ATOM 701 O O . LEU A 1 84 ? 6.999 -5.336 -15.540 1.00 79.75 84 LEU A O 1
ATOM 705 N N . GLU A 1 85 ? 5.563 -5.012 -13.834 1.00 84.88 85 GLU A N 1
ATOM 706 C CA . GLU A 1 85 ? 5.807 -3.583 -13.701 1.00 84.88 85 GLU A CA 1
ATOM 707 C C . GLU A 1 85 ? 7.119 -3.306 -12.953 1.00 84.88 85 GLU A C 1
ATOM 709 O O . GLU A 1 85 ? 7.470 -3.958 -11.964 1.00 84.88 85 GLU A O 1
ATOM 714 N N . THR A 1 86 ? 7.850 -2.302 -13.425 1.00 85.25 86 THR A N 1
ATOM 715 C CA . THR A 1 86 ? 9.088 -1.815 -12.823 1.00 85.25 86 THR A CA 1
ATOM 716 C C . THR A 1 86 ? 8.923 -0.417 -12.264 1.00 85.25 86 THR A C 1
ATOM 718 O O . THR A 1 86 ? 8.311 0.462 -12.867 1.00 85.25 86 THR A O 1
ATOM 721 N N . TRP A 1 87 ? 9.533 -0.242 -11.102 1.00 86.62 87 TRP A N 1
ATOM 722 C CA . TRP A 1 87 ? 9.525 0.955 -10.290 1.00 86.62 87 TRP A CA 1
ATOM 723 C C . TRP A 1 87 ? 10.958 1.331 -9.924 1.00 86.62 87 TRP A C 1
ATOM 725 O O . TRP A 1 87 ? 11.875 0.498 -9.934 1.00 86.62 87 TRP A O 1
ATOM 735 N N . CYS A 1 88 ? 11.174 2.595 -9.575 1.00 85.06 88 CYS A N 1
ATOM 736 C CA . CYS A 1 88 ? 12.455 3.020 -9.042 1.00 85.06 88 CYS A CA 1
ATOM 737 C C . CYS A 1 88 ? 12.706 2.356 -7.682 1.00 85.06 88 CYS A C 1
ATOM 739 O O . CYS A 1 88 ? 11.789 2.187 -6.878 1.00 85.06 88 CYS A O 1
ATOM 741 N N . SER A 1 89 ? 13.962 2.016 -7.386 1.00 82.88 89 SER A N 1
ATOM 742 C CA . SER A 1 89 ? 14.332 1.581 -6.036 1.00 82.88 89 SER A CA 1
ATOM 743 C C . SER A 1 89 ? 14.341 2.722 -5.009 1.00 82.88 89 SER A C 1
ATOM 745 O O . SER A 1 89 ? 14.449 2.440 -3.817 1.00 82.88 89 SER A O 1
ATOM 747 N N . SER A 1 90 ? 14.236 3.985 -5.441 1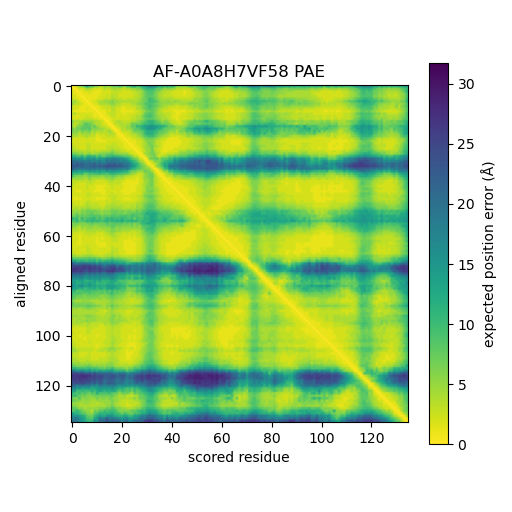.00 86.94 90 SER A N 1
ATOM 748 C CA . SER A 1 90 ? 14.054 5.130 -4.546 1.00 86.94 90 SER A CA 1
ATOM 749 C C . SER A 1 90 ? 12.581 5.372 -4.216 1.00 86.94 90 SER A C 1
ATOM 751 O O . SER A 1 90 ? 11.676 5.040 -4.988 1.00 86.94 90 SER A O 1
ATOM 753 N N . PHE A 1 91 ? 12.354 5.980 -3.054 1.00 90.06 91 PHE A N 1
ATOM 754 C CA . PHE A 1 91 ? 11.028 6.386 -2.607 1.00 90.06 91 PHE A CA 1
ATOM 755 C C . PHE A 1 91 ? 10.730 7.827 -3.009 1.00 90.06 91 PHE A C 1
ATOM 757 O O . PHE A 1 91 ? 11.644 8.636 -3.195 1.00 90.06 91 PHE A O 1
ATOM 764 N N . ARG A 1 92 ? 9.441 8.145 -3.131 1.00 90.38 92 ARG A N 1
ATOM 765 C CA . ARG A 1 92 ? 8.979 9.534 -3.222 1.00 90.38 92 ARG A CA 1
ATOM 766 C C . ARG A 1 92 ? 9.310 10.276 -1.922 1.00 90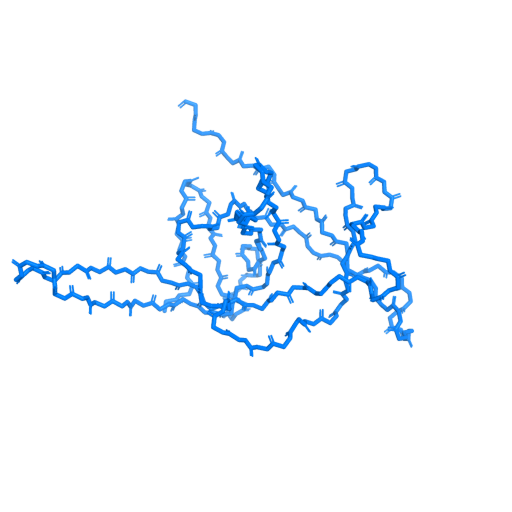.38 92 ARG A C 1
ATOM 768 O O . ARG A 1 92 ? 9.515 9.656 -0.877 1.00 90.38 92 ARG A O 1
ATOM 775 N N . VAL A 1 93 ? 9.362 11.603 -2.010 1.00 91.56 93 VAL A N 1
ATOM 776 C CA . VAL A 1 93 ? 9.502 12.466 -0.831 1.00 91.56 93 VAL A CA 1
ATOM 777 C C . VAL A 1 93 ? 8.317 12.218 0.099 1.00 91.56 93 VAL A C 1
ATOM 779 O O . VAL A 1 93 ? 7.186 12.094 -0.364 1.00 91.56 93 VAL A O 1
ATOM 782 N N . GLU A 1 94 ? 8.591 12.114 1.397 1.00 93.19 94 GLU A N 1
ATOM 783 C CA . GLU A 1 94 ? 7.553 11.908 2.403 1.00 93.19 94 GLU A CA 1
ATOM 784 C C . GLU A 1 94 ? 6.604 13.114 2.435 1.00 93.19 94 GLU A C 1
ATOM 786 O O . GLU A 1 94 ? 7.039 14.261 2.554 1.00 93.19 94 GLU A O 1
ATOM 791 N N . ALA A 1 95 ? 5.306 12.847 2.328 1.00 93.88 95 ALA A N 1
ATOM 792 C CA . ALA A 1 95 ? 4.253 13.853 2.352 1.00 93.88 95 ALA A CA 1
ATOM 793 C C . ALA A 1 95 ? 2.988 13.287 3.021 1.00 93.88 95 ALA A C 1
ATOM 795 O O . ALA A 1 95 ? 2.975 12.157 3.513 1.00 93.88 95 ALA A O 1
ATOM 796 N N . MET A 1 96 ? 1.917 14.084 3.100 1.00 91.75 96 MET A N 1
ATOM 797 C CA . MET A 1 96 ? 0.681 13.664 3.780 1.00 91.75 96 MET A CA 1
ATOM 798 C C . MET A 1 96 ? -0.004 12.465 3.113 1.00 91.75 96 MET A C 1
ATOM 800 O O . MET A 1 96 ? -0.679 11.693 3.790 1.00 91.75 96 MET A O 1
ATOM 804 N N . ASP A 1 97 ? 0.220 12.261 1.817 1.00 92.31 97 ASP A N 1
ATOM 805 C CA . ASP A 1 97 ? -0.268 11.103 1.067 1.00 92.31 97 ASP A CA 1
ATOM 806 C C . ASP A 1 97 ? 0.413 9.783 1.477 1.00 92.31 97 ASP A C 1
ATOM 808 O O . ASP A 1 97 ? -0.041 8.714 1.082 1.00 92.31 97 ASP A O 1
ATOM 812 N N . CYS A 1 98 ? 1.464 9.815 2.306 1.00 95.75 98 CYS A N 1
ATOM 813 C CA . CYS A 1 98 ? 2.019 8.627 2.960 1.00 95.75 98 CYS A CA 1
ATOM 814 C C . CYS A 1 98 ? 1.094 8.051 4.045 1.00 95.75 98 CYS A C 1
ATOM 816 O O . CYS A 1 98 ? 1.328 6.933 4.502 1.00 95.75 98 CYS A O 1
ATOM 818 N N . ILE A 1 99 ? 0.063 8.778 4.488 1.00 96.38 99 ILE A N 1
ATOM 819 C CA . ILE A 1 99 ? -0.925 8.280 5.450 1.00 96.38 99 ILE A CA 1
ATOM 820 C C . ILE A 1 99 ? -2.140 7.762 4.687 1.00 96.38 99 ILE A C 1
ATOM 822 O O . ILE A 1 99 ? -2.921 8.523 4.121 1.00 96.38 99 ILE A O 1
ATOM 826 N N . VAL A 1 100 ? -2.324 6.445 4.707 1.00 95.38 100 VAL A N 1
ATOM 827 C CA . VAL A 1 100 ? -3.345 5.761 3.914 1.00 95.38 100 VAL A CA 1
ATOM 828 C C . VAL A 1 100 ? -4.324 5.033 4.837 1.00 95.38 100 VAL A C 1
ATOM 830 O O . VAL A 1 100 ? -3.892 4.255 5.692 1.00 95.38 100 VAL A O 1
ATOM 833 N N . PRO A 1 101 ? -5.648 5.220 4.687 1.00 94.69 101 PRO A N 1
ATOM 834 C CA . PRO A 1 101 ? -6.626 4.384 5.376 1.00 94.69 101 PRO A CA 1
ATOM 835 C C . PRO A 1 101 ? -6.432 2.915 4.993 1.00 94.69 101 PRO A C 1
ATOM 837 O O . PRO A 1 101 ? -6.338 2.600 3.809 1.00 94.69 101 PRO A O 1
ATOM 840 N N . VAL A 1 102 ? -6.421 1.987 5.954 1.00 94.75 102 VAL A N 1
ATOM 841 C CA . VAL A 1 102 ? -6.078 0.583 5.640 1.00 94.75 102 VAL A CA 1
ATOM 842 C C . VAL A 1 102 ? -7.027 -0.066 4.629 1.00 94.75 102 VAL A C 1
ATOM 844 O O . VAL A 1 102 ? -6.599 -0.917 3.861 1.00 94.75 102 VAL A O 1
ATOM 847 N N . HIS A 1 103 ? -8.282 0.382 4.542 1.00 91.06 103 HIS A N 1
ATOM 848 C CA . HIS A 1 103 ? -9.242 -0.101 3.542 1.00 91.06 103 HIS A CA 1
ATOM 849 C C . HIS A 1 103 ? -8.882 0.279 2.091 1.00 91.06 103 HIS A C 1
ATOM 851 O O . HIS A 1 103 ? -9.477 -0.255 1.161 1.00 91.06 103 HIS A O 1
ATOM 857 N N . ARG A 1 104 ? -7.924 1.194 1.877 1.00 91.50 104 ARG A N 1
ATOM 858 C CA . ARG A 1 104 ? -7.389 1.544 0.549 1.00 91.50 104 ARG A CA 1
ATOM 859 C C . ARG A 1 104 ? -6.254 0.617 0.099 1.00 91.50 104 ARG A C 1
ATOM 861 O O . ARG A 1 104 ? -5.861 0.679 -1.066 1.00 91.50 104 ARG A O 1
ATOM 868 N N . LEU A 1 105 ? -5.738 -0.248 0.982 1.00 92.56 105 LEU A N 1
ATOM 869 C CA . LEU A 1 105 ? -4.795 -1.303 0.606 1.00 92.56 105 LEU A CA 1
ATOM 870 C C . LEU A 1 105 ? -5.508 -2.279 -0.341 1.00 92.56 105 LEU A C 1
ATOM 872 O O . LEU A 1 105 ? -6.392 -3.031 0.061 1.00 92.56 105 LEU A O 1
ATOM 876 N N . TYR A 1 106 ? -5.140 -2.236 -1.618 1.00 88.94 106 TYR A N 1
ATOM 877 C CA . TYR A 1 106 ? -5.810 -2.976 -2.681 1.00 88.94 106 TYR A CA 1
ATOM 878 C C . TYR A 1 106 ? -5.385 -4.443 -2.703 1.00 88.94 106 TYR A C 1
ATOM 880 O O . TYR A 1 106 ? -6.221 -5.328 -2.886 1.00 88.94 106 TYR A O 1
ATOM 888 N N . GLY A 1 107 ? -4.093 -4.714 -2.554 1.00 90.44 107 GLY A N 1
ATOM 889 C CA . GLY A 1 107 ? -3.551 -6.065 -2.627 1.00 90.44 107 GLY A CA 1
ATOM 890 C C . GLY A 1 107 ? -2.084 -6.113 -2.238 1.00 90.44 107 GLY A C 1
ATOM 891 O O . GLY A 1 107 ? -1.384 -5.102 -2.280 1.00 90.44 107 GLY A O 1
ATOM 892 N N . GLN A 1 108 ? -1.614 -7.296 -1.859 1.00 92.62 108 GLN A N 1
ATOM 893 C CA . GLN A 1 108 ? -0.202 -7.528 -1.572 1.00 92.62 108 GLN A CA 1
ATOM 894 C C . GLN A 1 108 ? 0.616 -7.591 -2.857 1.00 92.62 108 GLN A C 1
ATOM 896 O O . GLN A 1 108 ? 0.135 -8.061 -3.889 1.00 92.62 108 GLN A O 1
ATOM 901 N N . VAL A 1 109 ? 1.879 -7.187 -2.770 1.00 91.56 109 VAL A N 1
ATOM 902 C CA . 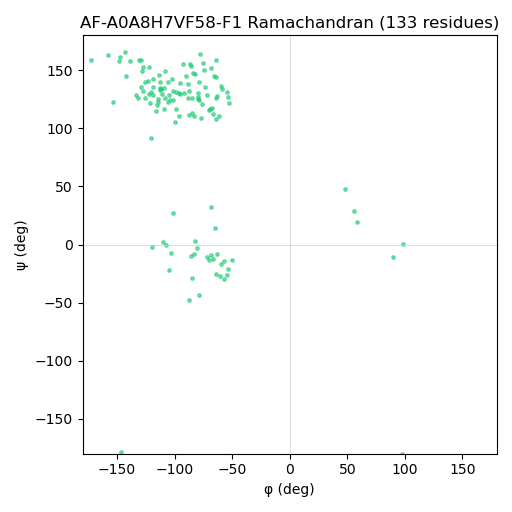VAL A 1 109 ? 2.830 -7.350 -3.871 1.00 91.56 109 VAL A CA 1
ATOM 903 C C . VAL A 1 109 ? 4.095 -8.056 -3.403 1.00 91.56 109 VAL A C 1
ATOM 905 O O . VAL A 1 109 ? 4.471 -7.988 -2.233 1.00 91.56 109 VAL A O 1
ATOM 908 N N . ALA A 1 110 ? 4.763 -8.741 -4.324 1.00 89.69 110 ALA A N 1
ATOM 909 C CA . ALA A 1 110 ? 6.148 -9.147 -4.159 1.00 89.69 110 ALA A CA 1
ATOM 910 C C . ALA A 1 110 ? 7.057 -8.114 -4.825 1.00 89.69 110 ALA A C 1
ATOM 912 O O . ALA A 1 110 ? 6.768 -7.617 -5.912 1.00 89.69 110 ALA A O 1
ATOM 913 N N . VAL A 1 111 ? 8.160 -7.804 -4.152 1.00 88.56 111 VAL A N 1
ATOM 914 C CA . VAL A 1 111 ? 9.118 -6.783 -4.563 1.00 88.56 111 VAL A CA 1
ATOM 915 C C . VAL A 1 111 ? 10.476 -7.447 -4.736 1.00 88.56 111 VAL A C 1
ATOM 917 O O . VAL A 1 111 ? 10.998 -8.047 -3.795 1.00 88.56 111 VAL A O 1
ATOM 920 N N . VAL A 1 112 ? 11.053 -7.344 -5.931 1.00 86.00 112 VAL A N 1
ATOM 921 C CA . VAL A 1 112 ? 12.346 -7.955 -6.265 1.00 86.00 112 VAL A CA 1
ATOM 922 C C . VAL A 1 112 ? 13.275 -6.903 -6.853 1.00 86.00 112 VAL A C 1
ATOM 924 O O . VAL A 1 112 ? 12.897 -6.150 -7.746 1.00 86.00 112 VAL A O 1
ATOM 927 N N . LYS A 1 113 ? 14.518 -6.847 -6.368 1.00 82.62 113 LYS A N 1
ATOM 928 C CA . LYS A 1 113 ? 15.547 -5.993 -6.973 1.00 82.62 113 LYS A CA 1
ATOM 929 C C . LYS A 1 113 ? 15.979 -6.593 -8.308 1.00 82.62 113 LYS A C 1
ATOM 931 O O . LYS A 1 113 ? 16.348 -7.763 -8.364 1.00 82.62 113 LYS A O 1
ATOM 936 N N . TYR A 1 114 ? 15.961 -5.783 -9.357 1.00 73.50 114 TYR A N 1
ATOM 937 C CA . TYR A 1 114 ? 16.291 -6.176 -10.720 1.00 73.50 114 TYR A CA 1
ATOM 938 C C . TYR A 1 114 ? 17.446 -5.323 -11.265 1.00 73.50 114 TYR A C 1
ATOM 940 O O . TYR A 1 114 ? 17.414 -4.091 -11.201 1.00 73.50 114 TYR A O 1
ATOM 948 N N . GLY A 1 115 ? 18.467 -5.987 -11.816 1.00 66.94 115 GLY A N 1
ATOM 949 C CA . GLY A 1 115 ? 19.675 -5.362 -12.368 1.00 66.94 115 GLY A CA 1
ATOM 950 C C . GLY A 1 115 ? 20.882 -5.339 -11.418 1.00 66.94 115 GLY A C 1
ATOM 951 O O . GLY A 1 115 ? 20.837 -5.835 -10.291 1.00 66.94 115 GLY A O 1
ATOM 952 N N . ALA A 1 116 ? 21.999 -4.775 -11.890 1.00 56.44 116 ALA A N 1
ATOM 953 C CA . ALA A 1 116 ? 23.244 -4.709 -11.128 1.00 56.44 116 ALA A CA 1
ATOM 954 C C . ALA A 1 116 ? 23.101 -3.768 -9.916 1.00 56.44 116 ALA A C 1
ATOM 956 O O . ALA A 1 116 ? 22.922 -2.560 -10.074 1.00 56.44 116 ALA A O 1
ATOM 957 N N . GLN A 1 117 ? 23.245 -4.327 -8.708 1.00 51.34 117 GLN A N 1
ATOM 958 C CA . GLN A 1 117 ? 23.110 -3.675 -7.390 1.00 51.34 117 GLN A CA 1
ATOM 959 C C . GLN A 1 117 ? 23.903 -2.365 -7.190 1.00 51.34 117 GLN A C 1
ATOM 961 O O . GLN A 1 117 ? 23.673 -1.676 -6.201 1.00 51.34 117 GLN A O 1
ATOM 966 N N . ARG A 1 118 ? 24.848 -2.035 -8.080 1.00 48.97 118 ARG A N 1
ATOM 967 C CA . ARG A 1 118 ? 25.765 -0.888 -7.970 1.00 48.97 118 ARG A CA 1
ATOM 968 C C . ARG A 1 118 ? 25.514 0.237 -8.979 1.00 48.97 118 ARG A C 1
ATOM 970 O O . ARG A 1 118 ? 26.270 1.201 -8.981 1.00 48.97 118 ARG A O 1
ATOM 977 N N . SER A 1 119 ? 24.497 0.137 -9.837 1.00 53.62 119 SER A N 1
ATOM 978 C CA . SER A 1 119 ? 24.162 1.243 -10.744 1.00 53.62 119 SER A CA 1
ATOM 979 C C . SER A 1 119 ? 23.155 2.196 -10.097 1.00 53.62 119 SER A C 1
ATOM 981 O O . SER A 1 119 ? 22.235 1.755 -9.409 1.00 53.62 119 SER A O 1
ATOM 983 N N . VAL A 1 120 ? 23.281 3.490 -10.397 1.00 54.09 120 VAL A N 1
ATOM 984 C CA . VAL A 1 120 ? 22.313 4.550 -10.045 1.00 54.09 120 VAL A CA 1
ATOM 985 C C . VAL A 1 120 ? 20.902 4.250 -10.596 1.00 54.09 120 VAL A C 1
ATOM 987 O O . VAL A 1 120 ? 19.916 4.804 -10.127 1.00 54.09 120 VAL A O 1
ATOM 990 N N . ASN A 1 121 ? 20.788 3.293 -11.524 1.00 58.84 121 ASN A N 1
ATOM 991 C CA . ASN A 1 121 ? 19.554 2.863 -12.178 1.00 58.84 121 ASN A CA 1
ATOM 992 C C . ASN A 1 121 ? 18.983 1.553 -11.607 1.00 58.84 121 ASN A C 1
ATOM 994 O O . ASN A 1 121 ? 18.341 0.803 -12.346 1.00 58.84 121 ASN A O 1
ATOM 998 N N . ALA A 1 122 ? 19.244 1.232 -10.334 1.00 65.50 122 ALA A N 1
ATOM 999 C CA . ALA A 1 122 ? 18.651 0.062 -9.686 1.00 65.50 122 ALA A CA 1
ATOM 1000 C C . ALA A 1 122 ? 17.119 0.089 -9.830 1.00 65.50 122 ALA A C 1
ATOM 1002 O O . ALA A 1 122 ? 16.466 1.093 -9.529 1.00 65.50 122 ALA A O 1
ATOM 1003 N N . ARG A 1 123 ? 16.561 -1.011 -10.344 1.00 74.00 123 ARG A N 1
ATOM 1004 C CA . ARG A 1 123 ? 15.124 -1.147 -10.578 1.00 74.00 123 ARG A CA 1
ATOM 1005 C C . ARG A 1 123 ? 14.534 -2.115 -9.580 1.00 74.00 123 ARG A C 1
ATOM 1007 O O . ARG A 1 123 ? 15.166 -3.0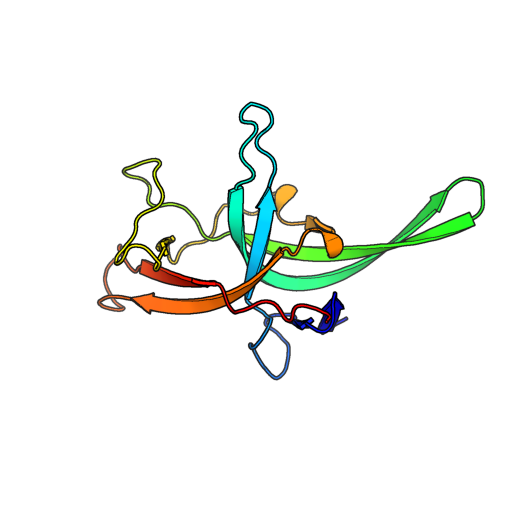85 -9.160 1.00 74.00 123 ARG A O 1
ATOM 1014 N N . THR A 1 124 ? 13.286 -1.862 -9.255 1.00 82.25 124 THR A N 1
ATOM 1015 C CA . THR A 1 124 ? 12.476 -2.734 -8.434 1.00 82.25 124 THR A CA 1
ATOM 1016 C C . THR A 1 124 ? 11.349 -3.268 -9.294 1.00 82.25 124 THR A C 1
ATOM 1018 O O . THR A 1 124 ? 10.586 -2.510 -9.877 1.00 82.25 124 THR A O 1
ATOM 1021 N N . VAL A 1 125 ? 11.260 -4.582 -9.388 1.00 80.25 125 VAL A N 1
ATOM 1022 C CA . VAL A 1 125 ? 10.150 -5.274 -10.024 1.00 80.2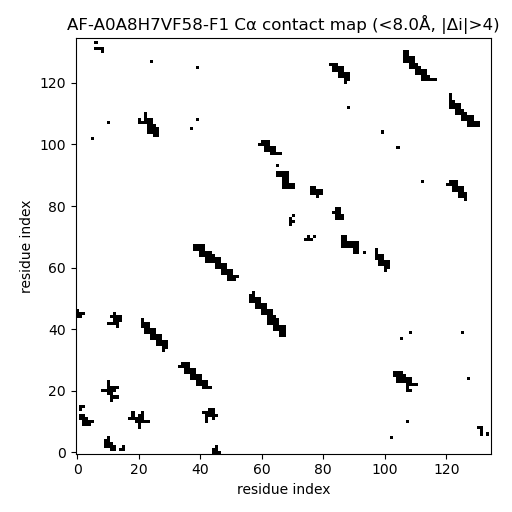5 125 VAL A CA 1
ATOM 1023 C C . VAL A 1 125 ? 9.058 -5.493 -8.983 1.00 80.25 125 VAL A C 1
ATOM 1025 O O . VAL A 1 125 ? 9.345 -5.970 -7.881 1.00 80.25 125 VAL A O 1
ATOM 1028 N N . VAL A 1 126 ? 7.821 -5.159 -9.343 1.00 82.94 126 VAL A N 1
ATOM 1029 C CA . VAL A 1 126 ? 6.634 -5.335 -8.506 1.00 82.94 126 VAL A CA 1
ATOM 1030 C C . VAL A 1 126 ? 5.711 -6.356 -9.161 1.00 82.94 126 VAL A C 1
ATOM 1032 O O . VAL A 1 126 ? 5.319 -6.207 -10.314 1.00 82.94 126 VAL A O 1
ATOM 1035 N N . ILE A 1 127 ? 5.365 -7.399 -8.408 1.00 84.75 127 ILE A N 1
ATOM 1036 C CA . ILE A 1 127 ? 4.468 -8.475 -8.839 1.00 84.75 127 ILE A CA 1
ATO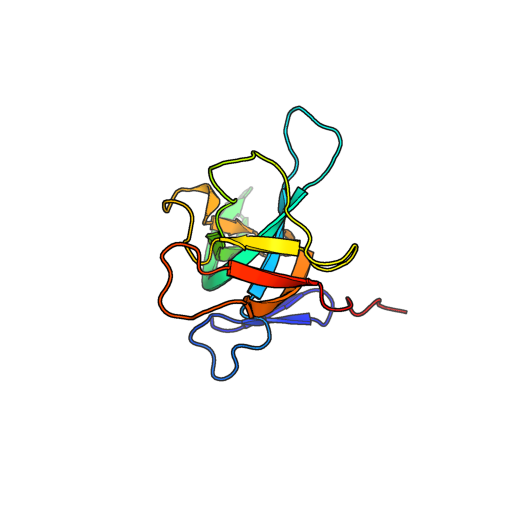M 1037 C C . ILE A 1 127 ? 3.237 -8.442 -7.946 1.00 84.75 127 ILE A C 1
ATOM 1039 O O . ILE A 1 127 ? 3.339 -8.714 -6.747 1.00 84.75 127 ILE A O 1
ATOM 1043 N N . SER A 1 128 ? 2.072 -8.137 -8.512 1.00 86.25 128 SER A N 1
ATOM 1044 C CA . SER A 1 128 ? 0.806 -8.239 -7.784 1.00 86.25 128 SER A CA 1
ATOM 1045 C C . SER A 1 128 ? 0.539 -9.692 -7.400 1.00 86.25 128 SER A C 1
ATOM 1047 O O . SER A 1 128 ? 0.573 -10.588 -8.242 1.00 86.25 128 SER A O 1
ATOM 1049 N N . LEU A 1 129 ? 0.294 -9.938 -6.114 1.00 86.62 129 LEU A N 1
ATOM 1050 C CA . LEU A 1 129 ? -0.028 -11.274 -5.630 1.00 86.62 129 LEU A CA 1
ATOM 1051 C C . LEU A 1 129 ? -1.526 -11.550 -5.801 1.00 86.62 129 LEU A C 1
ATOM 1053 O O . LEU A 1 129 ? -2.336 -10.626 -5.668 1.00 86.62 129 LEU A O 1
ATOM 1057 N N . PRO A 1 130 ? -1.917 -12.814 -6.055 1.00 82.25 130 PRO A N 1
ATOM 1058 C CA . PRO A 1 130 ? -3.319 -13.183 -6.135 1.00 82.25 130 PRO A CA 1
ATOM 1059 C C . PRO A 1 130 ? -4.064 -12.755 -4.876 1.00 82.25 130 PRO A C 1
ATOM 1061 O O . PRO A 1 130 ? -3.642 -13.040 -3.750 1.00 82.25 130 PRO A O 1
ATOM 1064 N N . LYS A 1 131 ? -5.201 -12.091 -5.073 1.00 78.69 131 LYS A N 1
ATOM 1065 C CA . LYS A 1 131 ? -6.120 -11.833 -3.976 1.00 78.69 131 LYS A CA 1
ATOM 1066 C C . LYS A 1 131 ? -6.821 -13.134 -3.632 1.00 78.69 131 LYS A C 1
ATOM 1068 O O . LYS A 1 131 ? -7.300 -13.830 -4.524 1.00 78.69 131 LYS A O 1
ATOM 1073 N N . LYS A 1 132 ? -6.929 -13.441 -2.341 1.00 71.00 132 LYS A N 1
ATOM 1074 C CA . LYS A 1 132 ? -7.945 -14.397 -1.905 1.00 71.00 132 LYS A CA 1
ATOM 1075 C C . LYS A 1 132 ? -9.306 -13.817 -2.279 1.00 71.00 132 LYS A C 1
ATOM 1077 O O . LYS A 1 132 ? -9.701 -12.788 -1.737 1.00 71.00 132 LYS A O 1
ATOM 1082 N N . LEU A 1 133 ? -9.961 -14.439 -3.251 1.00 63.38 133 LEU A N 1
ATOM 1083 C CA . LEU A 1 133 ? -11.371 -14.211 -3.520 1.00 63.38 133 LEU A CA 1
ATOM 1084 C C . LEU A 1 133 ? -12.136 -15.016 -2.472 1.00 63.38 133 LEU A C 1
ATOM 1086 O O . LEU A 1 133 ? -11.880 -16.209 -2.309 1.00 63.38 133 LEU A O 1
ATOM 1090 N N . LEU A 1 134 ? -13.008 -14.347 -1.726 1.00 57.78 134 LEU A N 1
ATOM 1091 C CA . LEU A 1 134 ? -13.986 -15.038 -0.896 1.00 57.78 134 LEU A CA 1
ATOM 1092 C C . LEU A 1 134 ? -14.979 -15.695 -1.862 1.00 57.78 134 LEU A C 1
ATOM 1094 O O . LEU A 1 134 ? -15.581 -14.992 -2.675 1.00 57.78 134 LEU A O 1
ATOM 1098 N N . ALA A 1 135 ? -15.030 -17.028 -1.839 1.00 49.28 135 ALA A N 1
ATOM 1099 C CA . ALA A 1 135 ? -16.006 -17.831 -2.571 1.00 49.28 135 ALA A CA 1
ATOM 1100 C C . ALA A 1 135 ? -17.345 -17.859 -1.827 1.00 49.28 135 ALA A C 1
ATOM 1102 O O . ALA A 1 135 ? -17.309 -17.807 -0.574 1.00 49.28 135 ALA A O 1
#

Mean predicted aligned error: 7.34 Å

Radius of gyration: 16.13 Å; Cα contacts (8 Å, |Δi|>4): 285; chains: 1; bounding box: 48×32×40 Å

Sequence (135 aa):
MKTVTLMDQNYCSVEARSRRGAYAQVLLHADDRDEAIAWPCEIWFFFRHVQVVNGDPTEHVFAYVRWYNIHGDNDGRRFVDPFLETWCSSFRVEAMDCIVPVHRLYGQVAVVKYGAQRSVNARTVVISLPKKLLA

Nearest PDB structures (foldseek):
  6nir-assembly1_D  TM=2.689E-01  e=3.145E-01  Norovirus
  6tcf-assembly1_B  TM=2.809E-01  e=1.050E+00  Southampton virus (serotype 3)
  5ilb-assembly1_A  TM=3.221E-01  e=2.189E+00  Arabidopsis thaliana
  9b42-assembly1_F  TM=3.042E-01  e=8.555E+00  Pseudomonas virus Pa193